Protein AF-A0A966A5D1-F1 (afdb_monomer_lite)

Sequence (78 aa):
TDERKMERQLIADYENTVAELLETLTEDNHDLAVKIASIPEQIRGYGHVKEEHIEKARTCEEDLLGAWRSTTGTRAAA

pLDDT: mean 84.68, std 11.08, range [36.47, 92.88]

Secondary structure (DSSP, 8-state):
-HHHHHHHHHHHHHHHHHHHHHHS--TTTHHHHHHHHTGGGG--SSTHHHHHHHHHHHHHHHHHHHHHHHHHHHHTT-

Foldseek 3Di:
DVVVVVVVVVVVVLVVLLVVCVVQPDPVCVVLSVQLNCLVVQQDDDDPVNVVSVVVSVVSNVVSVVVVCVVSVVPVVD

Radius of gyration: 14.1 Å; chains: 1; bounding box: 35×19×41 Å

Structure (mmCIF, N/CA/C/O backbone):
data_AF-A0A966A5D1-F1
#
_entry.id   AF-A0A966A5D1-F1
#
loop_
_atom_site.group_PDB
_atom_site.id
_atom_site.type_symbol
_atom_site.label_atom_id
_atom_site.label_alt_id
_atom_site.label_comp_id
_atom_site.label_asym_id
_atom_site.label_entity_id
_atom_site.label_seq_id
_atom_site.pdbx_PDB_ins_code
_atom_site.Cartn_x
_atom_site.Cartn_y
_atom_site.Cartn_z
_atom_site.occupancy
_atom_site.B_iso_or_equiv
_atom_site.auth_seq_id
_atom_site.auth_comp_id
_atom_site.auth_asym_id
_atom_site.auth_atom_id
_atom_site.pdbx_PDB_model_num
ATOM 1 N N . THR A 1 1 ? 20.755 -8.377 -11.840 1.00 76.75 1 THR A N 1
ATOM 2 C CA . THR A 1 1 ? 20.372 -7.201 -12.639 1.00 76.75 1 THR A CA 1
ATOM 3 C C . THR A 1 1 ? 19.596 -6.261 -11.751 1.00 76.75 1 THR A C 1
ATOM 5 O O . THR A 1 1 ? 18.991 -6.729 -10.786 1.00 76.75 1 THR A O 1
ATOM 8 N N . ASP A 1 2 ? 19.653 -4.965 -12.028 1.00 79.81 2 ASP A N 1
ATOM 9 C CA . ASP A 1 2 ? 18.992 -3.960 -11.190 1.00 79.81 2 ASP A CA 1
ATOM 10 C C . ASP A 1 2 ? 17.465 -4.107 -11.217 1.00 79.81 2 ASP A C 1
ATOM 12 O O . ASP A 1 2 ? 16.831 -3.987 -10.174 1.00 79.81 2 ASP A O 1
ATOM 16 N N . GLU A 1 3 ? 16.898 -4.576 -12.333 1.00 75.75 3 GLU A N 1
ATOM 17 C CA . GLU A 1 3 ? 15.479 -4.948 -12.438 1.00 75.75 3 GLU A CA 1
ATOM 18 C C . GLU A 1 3 ? 15.040 -5.966 -11.374 1.00 75.75 3 GLU A C 1
ATOM 20 O O . GLU A 1 3 ? 14.009 -5.794 -10.732 1.00 75.75 3 GLU A O 1
ATOM 25 N N . ARG A 1 4 ? 15.845 -7.008 -11.116 1.00 82.19 4 ARG A N 1
ATOM 26 C CA . ARG A 1 4 ? 15.508 -8.018 -10.098 1.00 82.19 4 ARG A CA 1
ATOM 27 C C . ARG A 1 4 ? 15.663 -7.517 -8.669 1.00 82.19 4 ARG A C 1
ATOM 29 O O . ARG A 1 4 ? 15.025 -8.060 -7.772 1.00 82.19 4 ARG A O 1
ATOM 36 N N . LYS A 1 5 ? 16.529 -6.528 -8.432 1.00 86.06 5 LYS A N 1
ATOM 37 C CA . LYS A 1 5 ? 16.616 -5.873 -7.120 1.00 86.06 5 LYS A CA 1
ATOM 38 C C . LYS A 1 5 ? 15.386 -5.000 -6.894 1.00 86.06 5 LYS A C 1
ATOM 40 O O . LYS A 1 5 ? 14.780 -5.110 -5.838 1.00 86.06 5 LYS A O 1
ATOM 45 N N . MET A 1 6 ? 14.995 -4.225 -7.907 1.00 84.50 6 MET A N 1
ATOM 46 C CA . MET A 1 6 ? 13.788 -3.398 -7.883 1.00 84.50 6 MET A CA 1
ATOM 47 C C . MET A 1 6 ? 12.536 -4.242 -7.620 1.00 84.50 6 MET A C 1
ATOM 49 O O . MET A 1 6 ? 11.748 -3.915 -6.746 1.00 84.50 6 MET A O 1
ATOM 53 N N . GLU A 1 7 ? 12.380 -5.373 -8.315 1.00 84.19 7 GLU A N 1
ATOM 54 C CA . GLU A 1 7 ? 11.249 -6.289 -8.100 1.00 84.19 7 GLU A CA 1
ATOM 55 C C . GLU A 1 7 ? 11.175 -6.825 -6.673 1.00 84.19 7 GLU A C 1
ATOM 57 O O . GLU A 1 7 ? 10.100 -6.873 -6.088 1.00 84.19 7 GL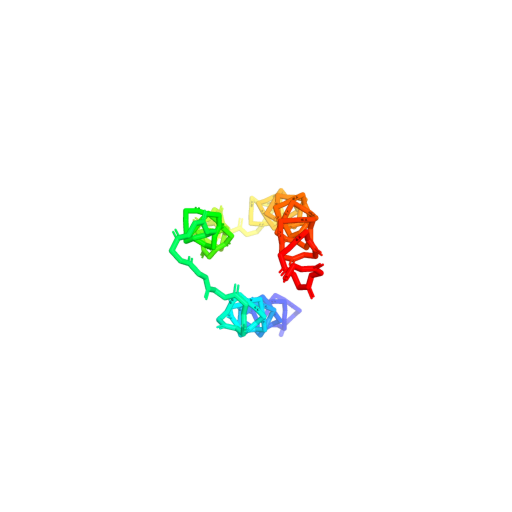U A O 1
ATOM 62 N N . ARG A 1 8 ? 12.316 -7.214 -6.098 1.00 88.69 8 ARG A N 1
ATOM 63 C CA . ARG A 1 8 ? 12.362 -7.679 -4.708 1.00 88.69 8 ARG A CA 1
ATOM 64 C C . ARG A 1 8 ? 12.043 -6.564 -3.724 1.00 88.69 8 ARG A C 1
ATOM 66 O O . ARG A 1 8 ? 11.382 -6.833 -2.730 1.00 88.69 8 ARG A O 1
ATOM 73 N N . GLN A 1 9 ? 12.499 -5.345 -4.007 1.00 88.69 9 GLN A N 1
ATOM 74 C CA . GLN A 1 9 ? 12.178 -4.187 -3.183 1.00 88.69 9 GLN A CA 1
ATOM 75 C C . GLN A 1 9 ? 10.672 -3.912 -3.201 1.00 88.69 9 GLN A C 1
ATOM 77 O O . GLN A 1 9 ? 10.090 -3.789 -2.139 1.00 88.69 9 GLN A O 1
ATOM 82 N N . LEU A 1 10 ? 10.029 -3.944 -4.374 1.00 87.38 10 LEU A N 1
ATOM 83 C CA . LEU A 1 10 ? 8.576 -3.760 -4.491 1.00 87.38 10 LEU A CA 1
ATOM 84 C C . LEU A 1 10 ? 7.776 -4.799 -3.693 1.00 87.38 10 LEU A C 1
ATOM 86 O O . LEU A 1 10 ? 6.747 -4.466 -3.116 1.00 87.38 10 LEU A O 1
ATOM 90 N N . ILE A 1 11 ? 8.244 -6.051 -3.648 1.00 90.00 11 ILE A N 1
ATOM 91 C CA . ILE A 1 11 ? 7.618 -7.094 -2.822 1.00 90.00 11 ILE A CA 1
ATOM 92 C C . ILE A 1 11 ? 7.758 -6.750 -1.335 1.00 90.00 11 ILE A C 1
ATOM 94 O O . ILE A 1 11 ? 6.769 -6.784 -0.613 1.00 90.00 11 ILE A O 1
ATOM 98 N N . ALA A 1 12 ? 8.967 -6.398 -0.891 1.00 92.50 12 ALA A N 1
ATOM 99 C CA . ALA A 1 12 ? 9.221 -6.057 0.507 1.00 92.50 12 ALA A CA 1
ATOM 100 C C . ALA A 1 12 ? 8.455 -4.798 0.948 1.00 92.50 12 ALA A C 1
ATOM 102 O O . ALA A 1 12 ? 7.911 -4.763 2.048 1.00 92.50 12 ALA A O 1
ATOM 103 N N . ASP A 1 13 ? 8.386 -3.780 0.089 1.00 89.62 13 ASP A N 1
ATOM 104 C CA . ASP A 1 13 ? 7.625 -2.554 0.334 1.00 89.62 13 ASP A CA 1
ATOM 105 C C . ASP A 1 13 ? 6.137 -2.885 0.509 1.00 89.62 13 ASP A C 1
ATOM 107 O O . ASP A 1 13 ? 5.536 -2.482 1.499 1.00 89.62 13 ASP A O 1
ATOM 111 N N . TYR A 1 14 ? 5.572 -3.717 -0.374 1.00 91.00 14 TYR A N 1
ATOM 112 C CA . TYR A 1 14 ? 4.187 -4.169 -0.250 1.00 91.00 14 TYR A CA 1
ATOM 113 C C . TYR A 1 14 ? 3.923 -4.942 1.049 1.00 91.00 14 TYR A C 1
ATOM 115 O O . TYR A 1 14 ? 2.931 -4.682 1.727 1.00 91.00 14 TYR A O 1
ATOM 123 N N . GLU A 1 15 ? 4.801 -5.879 1.418 1.00 92.88 15 GLU A N 1
ATOM 124 C CA . GLU A 1 15 ? 4.671 -6.632 2.670 1.00 92.88 15 GLU A CA 1
ATOM 125 C C . GLU A 1 15 ? 4.681 -5.701 3.893 1.00 92.88 15 GLU A C 1
ATOM 127 O O . GLU A 1 15 ? 3.864 -5.874 4.800 1.00 92.88 15 GLU A O 1
ATOM 132 N N . ASN A 1 16 ? 5.546 -4.681 3.891 1.00 92.25 16 ASN A N 1
ATOM 133 C CA . ASN A 1 16 ? 5.597 -3.671 4.948 1.00 92.25 16 ASN A CA 1
ATOM 134 C C . ASN A 1 16 ? 4.327 -2.813 4.986 1.00 92.25 16 ASN A C 1
ATOM 136 O O . ASN A 1 16 ? 3.772 -2.603 6.064 1.00 92.25 16 ASN A O 1
ATOM 140 N N . THR A 1 17 ? 3.837 -2.361 3.829 1.00 90.00 17 THR A N 1
ATOM 141 C CA . THR A 1 17 ? 2.587 -1.598 3.730 1.00 90.00 17 THR A CA 1
ATOM 142 C C . THR A 1 17 ? 1.418 -2.418 4.278 1.00 90.00 17 THR A C 1
ATOM 144 O O . THR A 1 17 ? 0.657 -1.930 5.108 1.00 90.00 17 THR A O 1
ATOM 147 N N . VAL A 1 18 ? 1.293 -3.694 3.896 1.00 91.31 18 VAL A N 1
ATOM 148 C CA . VAL A 1 18 ? 0.236 -4.577 4.417 1.00 91.31 18 VAL A CA 1
ATOM 149 C C . VAL A 1 18 ? 0.365 -4.778 5.928 1.00 91.31 18 VAL A C 1
ATOM 151 O O . VAL A 1 18 ? -0.651 -4.759 6.622 1.00 91.31 18 VAL A O 1
ATOM 154 N N . ALA A 1 19 ? 1.581 -4.932 6.457 1.00 92.56 19 ALA A N 1
ATOM 155 C CA . ALA A 1 19 ? 1.794 -5.022 7.898 1.00 92.56 19 ALA A CA 1
ATOM 156 C C . ALA A 1 19 ? 1.319 -3.750 8.632 1.00 92.56 19 ALA A C 1
ATOM 158 O O . ALA A 1 19 ? 0.568 -3.870 9.599 1.00 92.56 19 ALA A O 1
ATOM 159 N N . GLU A 1 20 ? 1.657 -2.552 8.133 1.00 89.69 20 GLU A N 1
ATOM 160 C CA . GLU A 1 20 ? 1.196 -1.265 8.694 1.00 89.69 20 GLU A CA 1
ATOM 161 C C . GLU A 1 20 ? -0.339 -1.152 8.683 1.00 89.69 20 GLU A C 1
ATOM 163 O O . GLU A 1 20 ? -0.952 -0.709 9.662 1.00 89.69 20 GLU A O 1
ATOM 168 N N . LEU A 1 21 ? -0.982 -1.585 7.594 1.00 89.88 21 LEU A N 1
ATOM 169 C CA . LEU A 1 21 ? -2.442 -1.588 7.498 1.00 89.88 21 LEU A CA 1
ATOM 170 C C . LEU A 1 21 ? -3.064 -2.498 8.557 1.00 89.88 21 LEU A C 1
ATOM 172 O O . LEU A 1 21 ? -4.006 -2.089 9.231 1.00 89.88 21 LEU A O 1
ATOM 176 N N . LEU A 1 22 ? -2.538 -3.714 8.727 1.00 90.19 22 LEU A N 1
ATOM 177 C CA . LEU A 1 22 ? -3.084 -4.704 9.659 1.00 90.19 22 LEU A CA 1
ATOM 178 C C . LEU A 1 22 ? -2.993 -4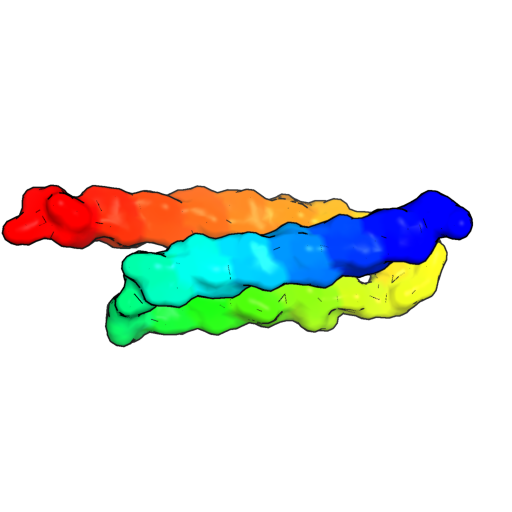.268 11.126 1.00 90.19 22 LEU A C 1
ATOM 180 O O . LEU A 1 22 ? -3.872 -4.626 11.907 1.00 90.19 22 LEU A O 1
ATOM 184 N N . GLU A 1 23 ? -1.986 -3.479 11.507 1.00 89.50 23 GLU A N 1
ATOM 185 C CA . GLU A 1 23 ? -1.843 -2.974 12.881 1.00 89.50 23 GLU A CA 1
ATOM 186 C C . GLU A 1 23 ? -2.982 -2.038 13.302 1.00 89.50 23 GLU A C 1
ATOM 188 O O . GLU A 1 23 ? -3.317 -1.945 14.483 1.00 89.50 23 GLU A O 1
ATOM 193 N N . THR A 1 24 ? -3.576 -1.333 12.339 1.00 86.62 24 THR A N 1
ATOM 194 C CA . THR A 1 24 ? -4.563 -0.272 12.591 1.00 86.62 24 THR A CA 1
ATOM 195 C C . THR A 1 24 ? -5.868 -0.482 11.821 1.00 86.62 24 THR A C 1
ATOM 197 O O . THR A 1 24 ? -6.704 0.422 11.726 1.00 86.62 24 THR A O 1
ATOM 200 N N . LEU A 1 25 ? -6.060 -1.692 11.286 1.00 89.88 25 LEU A N 1
ATOM 201 C CA . LEU A 1 25 ? -7.238 -2.084 10.527 1.00 89.88 25 LEU A CA 1
ATOM 202 C C . LEU A 1 25 ? -8.473 -2.134 11.430 1.00 89.88 25 LEU A C 1
ATOM 204 O O . LEU A 1 25 ? -8.489 -2.751 12.492 1.00 89.88 25 LEU A O 1
ATOM 208 N N . THR A 1 26 ? -9.538 -1.505 10.960 1.00 86.69 26 THR A N 1
ATOM 209 C CA . THR A 1 26 ? -10.865 -1.470 11.570 1.00 86.69 26 THR A CA 1
ATOM 210 C C . THR A 1 26 ? -11.912 -1.644 10.473 1.00 86.69 26 THR A C 1
ATOM 212 O O . THR A 1 26 ? -11.617 -1.490 9.288 1.00 86.69 26 THR A O 1
ATOM 215 N N . GLU A 1 27 ? -13.156 -1.944 10.840 1.00 87.75 27 GLU A N 1
ATOM 216 C CA . GLU A 1 27 ? -14.236 -2.083 9.851 1.00 87.75 27 GLU A CA 1
ATOM 217 C C . GLU A 1 27 ? -14.449 -0.792 9.040 1.00 87.75 27 GLU A C 1
ATOM 219 O O . GLU A 1 27 ? -14.693 -0.849 7.839 1.00 87.75 27 GLU A O 1
ATOM 224 N N . ASP A 1 28 ? -14.262 0.376 9.660 1.00 85.75 28 ASP A N 1
ATOM 225 C CA . ASP A 1 28 ? -14.507 1.671 9.015 1.00 85.75 28 ASP A CA 1
ATOM 226 C C . ASP A 1 28 ? -13.400 2.113 8.048 1.00 85.75 28 ASP A C 1
ATOM 228 O O . ASP A 1 28 ? -13.650 2.922 7.156 1.00 85.75 28 ASP A O 1
ATOM 232 N N . ASN A 1 29 ? -12.171 1.612 8.218 1.00 88.62 29 ASN A N 1
ATOM 233 C CA . ASN A 1 29 ? -11.061 1.901 7.304 1.00 88.62 29 ASN A CA 1
ATOM 234 C C . ASN A 1 29 ? -10.754 0.728 6.357 1.00 88.62 29 ASN A C 1
ATOM 236 O O . ASN A 1 29 ? -9.905 0.871 5.481 1.00 88.62 29 ASN A O 1
ATOM 240 N N . HIS A 1 30 ? -11.488 -0.385 6.451 1.00 90.75 30 HIS A N 1
ATOM 241 C CA . HIS A 1 30 ? -11.299 -1.565 5.608 1.00 90.75 30 HIS A CA 1
ATOM 242 C C . HIS A 1 30 ? -11.273 -1.230 4.107 1.00 90.75 30 HIS A C 1
ATOM 244 O O . HIS A 1 30 ? -10.365 -1.649 3.392 1.00 90.75 30 HIS A O 1
ATOM 250 N N . ASP A 1 31 ? -12.206 -0.405 3.630 1.00 91.12 31 ASP A N 1
ATOM 251 C CA . ASP A 1 31 ? -12.263 -0.005 2.218 1.00 91.12 31 ASP A CA 1
ATOM 252 C C . ASP A 1 31 ? -11.011 0.759 1.764 1.00 91.12 31 ASP A C 1
ATOM 254 O O . ASP A 1 31 ? -10.589 0.649 0.610 1.00 91.12 31 ASP A O 1
ATOM 258 N N . LEU A 1 32 ? -10.405 1.540 2.661 1.00 90.94 32 LEU A N 1
ATOM 259 C CA . LEU A 1 32 ? -9.161 2.251 2.382 1.00 90.94 32 LEU A CA 1
ATOM 260 C C . LEU A 1 32 ? -7.966 1.289 2.385 1.00 90.94 32 LEU A C 1
ATOM 262 O O . LEU A 1 32 ? -7.126 1.379 1.493 1.00 90.94 32 LEU A O 1
ATOM 266 N N . ALA A 1 33 ? -7.935 0.326 3.310 1.00 92.19 33 ALA A N 1
ATOM 267 C CA . ALA A 1 33 ? -6.906 -0.713 3.349 1.00 92.19 33 ALA A CA 1
ATOM 268 C C . ALA A 1 33 ? -6.907 -1.552 2.066 1.00 92.19 33 ALA A C 1
ATOM 270 O O . ALA A 1 33 ? -5.853 -1.782 1.478 1.00 92.19 33 ALA A O 1
ATOM 271 N N . VAL A 1 34 ? -8.088 -1.953 1.583 1.00 92.88 34 VAL A N 1
ATOM 272 C CA . VAL A 1 34 ? -8.230 -2.704 0.326 1.00 92.88 34 VAL A CA 1
ATOM 273 C C . VAL A 1 34 ? -7.715 -1.889 -0.860 1.00 92.88 3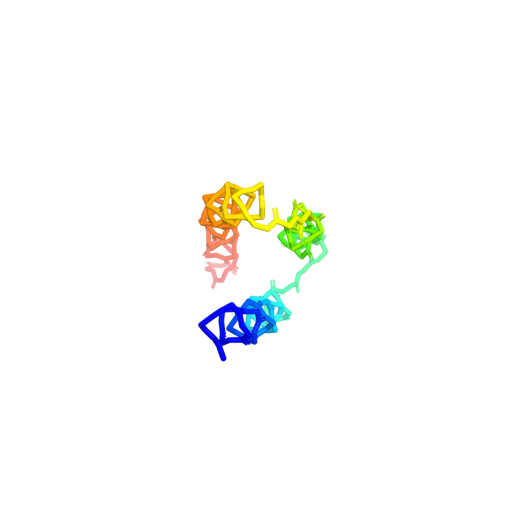4 VAL A C 1
ATOM 275 O O . VAL A 1 34 ? -7.000 -2.423 -1.707 1.00 92.88 34 VAL A O 1
ATOM 278 N N . LYS A 1 35 ? -8.024 -0.586 -0.919 1.00 92.06 35 LYS A N 1
ATOM 279 C CA . LYS A 1 35 ? -7.501 0.294 -1.976 1.00 92.06 35 LYS A CA 1
ATOM 280 C C . LYS A 1 35 ? -5.977 0.347 -1.957 1.00 92.06 35 LYS A C 1
ATOM 282 O O . LYS A 1 35 ? -5.373 0.188 -3.014 1.00 92.06 35 LYS A O 1
ATOM 287 N N . ILE A 1 36 ? -5.370 0.505 -0.781 1.00 91.81 36 ILE A N 1
ATOM 288 C CA . ILE A 1 36 ? -3.908 0.533 -0.639 1.00 91.81 36 ILE A CA 1
ATOM 289 C C . ILE A 1 36 ? -3.304 -0.813 -1.065 1.00 91.81 36 ILE A C 1
ATOM 291 O O . ILE A 1 36 ? -2.404 -0.857 -1.900 1.00 91.81 36 ILE A O 1
ATOM 295 N N . ALA A 1 37 ? -3.866 -1.927 -0.592 1.00 92.25 37 ALA A N 1
ATOM 296 C CA . ALA A 1 37 ? -3.394 -3.266 -0.939 1.00 92.25 37 ALA A CA 1
ATOM 297 C C . ALA A 1 37 ? -3.545 -3.607 -2.437 1.00 92.25 37 ALA A C 1
ATOM 299 O O . ALA A 1 37 ? -2.826 -4.461 -2.948 1.00 92.25 37 ALA A O 1
ATOM 300 N N . SER A 1 38 ? -4.443 -2.931 -3.161 1.00 91.81 38 SER A N 1
ATOM 301 C CA . SER A 1 38 ? -4.637 -3.127 -4.605 1.00 91.81 38 SER A CA 1
ATOM 302 C C . SER A 1 38 ? -3.618 -2.392 -5.492 1.00 91.81 38 SER A C 1
ATOM 304 O O . SER A 1 38 ? -3.565 -2.641 -6.697 1.00 91.81 38 SER A O 1
ATOM 306 N N . ILE A 1 39 ? -2.788 -1.498 -4.936 1.00 89.50 39 ILE A N 1
ATOM 307 C CA . ILE A 1 39 ? -1.821 -0.694 -5.707 1.00 89.50 39 ILE A CA 1
ATOM 308 C C . ILE A 1 39 ? -0.848 -1.543 -6.545 1.00 89.50 39 ILE A C 1
ATOM 310 O O . ILE A 1 39 ? -0.688 -1.238 -7.732 1.00 89.50 39 ILE A O 1
ATOM 314 N N . PRO A 1 40 ? -0.225 -2.620 -6.024 1.00 87.25 40 PRO A N 1
ATOM 315 C CA . PRO A 1 40 ? 0.715 -3.424 -6.806 1.00 87.25 40 PRO A CA 1
ATOM 316 C C . PRO A 1 40 ? 0.083 -4.052 -8.047 1.00 87.25 40 PRO A C 1
ATOM 318 O O . PRO A 1 40 ? 0.775 -4.303 -9.032 1.00 87.25 40 PRO A O 1
ATOM 321 N N . GLU A 1 41 ? -1.234 -4.269 -8.050 1.00 86.62 41 GLU A N 1
ATOM 322 C CA . GLU A 1 41 ? -1.936 -4.775 -9.226 1.00 86.62 41 GLU A CA 1
ATOM 323 C C . GLU A 1 41 ? -1.913 -3.794 -10.402 1.00 86.62 41 GLU A C 1
ATOM 325 O O . GLU A 1 41 ? -2.102 -4.203 -11.546 1.00 86.62 41 GLU A O 1
ATOM 330 N N . GLN A 1 42 ? -1.670 -2.507 -10.159 1.00 84.62 42 GLN A N 1
ATOM 331 C CA . GLN A 1 42 ? -1.518 -1.504 -11.213 1.00 84.62 42 GLN A CA 1
ATOM 332 C C . GLN A 1 42 ? -0.128 -1.571 -11.864 1.00 84.62 42 GLN A C 1
ATOM 334 O O . GLN A 1 42 ? 0.044 -1.162 -13.013 1.00 84.62 42 GLN A O 1
ATOM 339 N N . ILE A 1 43 ? 0.855 -2.166 -11.182 1.00 85.56 43 ILE A N 1
ATOM 340 C CA . ILE A 1 43 ? 2.225 -2.330 -11.671 1.00 85.56 43 ILE A CA 1
ATOM 341 C C . ILE A 1 43 ? 2.296 -3.566 -12.580 1.00 85.56 43 ILE A C 1
ATOM 343 O O . ILE A 1 43 ? 2.728 -4.649 -12.183 1.00 85.56 43 ILE A O 1
ATOM 347 N N . ARG A 1 44 ? 1.853 -3.417 -13.835 1.00 82.88 44 ARG A N 1
ATOM 348 C CA . ARG A 1 44 ? 1.932 -4.470 -14.870 1.00 82.88 44 ARG A CA 1
ATOM 349 C C . ARG A 1 44 ? 2.730 -4.014 -16.094 1.00 82.88 44 ARG A C 1
ATOM 351 O O . ARG A 1 44 ? 2.841 -2.821 -16.354 1.00 82.88 44 ARG A O 1
ATOM 358 N N . GLY A 1 45 ? 3.236 -4.963 -16.882 1.00 82.56 45 GLY A N 1
ATOM 359 C CA . GLY A 1 45 ? 3.979 -4.695 -18.122 1.00 82.56 45 GLY A CA 1
ATOM 360 C C . GLY A 1 45 ? 5.488 -4.928 -18.001 1.00 82.56 45 GLY A C 1
ATOM 361 O O . GLY A 1 45 ? 5.960 -5.525 -17.034 1.00 82.56 45 GLY A O 1
ATOM 362 N N . TYR A 1 46 ? 6.242 -4.480 -19.008 1.00 76.69 46 TYR A N 1
ATOM 363 C CA . TYR A 1 46 ? 7.683 -4.727 -19.143 1.00 76.69 46 TYR A CA 1
ATOM 364 C C . TYR A 1 46 ? 8.437 -3.444 -19.523 1.00 76.69 46 TYR A C 1
ATOM 366 O O . TYR A 1 46 ? 7.882 -2.575 -20.198 1.00 76.69 46 TYR A O 1
ATOM 374 N N . GLY A 1 47 ? 9.711 -3.348 -19.124 1.00 82.00 47 GLY A N 1
ATOM 375 C CA . GLY A 1 47 ? 10.590 -2.215 -19.440 1.00 82.00 47 GLY A CA 1
ATOM 376 C C . GLY A 1 47 ? 10.014 -0.867 -18.989 1.00 82.00 47 GLY A C 1
ATOM 377 O O . GLY A 1 47 ? 9.488 -0.756 -17.886 1.00 82.00 47 GLY A O 1
ATOM 378 N N . HIS A 1 48 ? 10.050 0.129 -19.876 1.00 82.69 48 HIS A N 1
ATOM 379 C CA . HIS A 1 48 ? 9.590 1.501 -19.619 1.00 82.69 48 HIS A CA 1
ATOM 380 C C . HIS A 1 48 ? 8.127 1.611 -19.148 1.00 82.69 48 HIS A C 1
ATOM 382 O O . HIS A 1 48 ? 7.818 2.439 -18.299 1.00 82.69 48 HIS A O 1
ATOM 388 N N . VAL A 1 49 ? 7.224 0.750 -19.639 1.00 86.12 49 VAL A N 1
ATOM 389 C CA . VAL A 1 49 ? 5.810 0.758 -19.209 1.00 86.12 49 VAL A CA 1
ATOM 390 C C . VAL A 1 49 ? 5.695 0.398 -17.728 1.00 86.12 49 VAL A C 1
ATOM 392 O O . VAL A 1 49 ? 4.890 0.967 -16.996 1.00 86.12 49 VAL A O 1
ATOM 395 N N . LYS A 1 50 ? 6.529 -0.541 -17.270 1.00 83.88 50 LYS A N 1
ATOM 396 C CA . LYS A 1 50 ? 6.570 -0.939 -15.865 1.00 83.88 50 LYS A CA 1
ATOM 397 C C . LYS A 1 50 ? 7.120 0.189 -14.997 1.00 83.88 50 LYS A C 1
ATOM 399 O O . LYS A 1 50 ? 6.585 0.413 -13.922 1.00 83.88 50 LYS A O 1
ATOM 404 N N . GLU A 1 51 ? 8.152 0.890 -15.457 1.00 85.31 51 GLU A N 1
ATOM 405 C CA . GLU A 1 51 ? 8.731 2.036 -14.742 1.00 85.31 51 GLU A CA 1
ATOM 406 C C . GLU A 1 51 ? 7.701 3.158 -14.554 1.00 85.31 51 GLU A C 1
ATOM 408 O O . GLU A 1 51 ? 7.497 3.606 -13.429 1.00 85.31 51 GLU A O 1
ATOM 413 N N . GLU A 1 52 ? 6.959 3.520 -15.604 1.00 87.25 52 GLU A N 1
ATOM 414 C CA . GLU A 1 52 ? 5.888 4.524 -15.514 1.00 87.25 52 GLU A CA 1
ATOM 415 C C . GLU A 1 52 ? 4.771 4.091 -14.549 1.00 87.25 52 GLU A C 1
ATOM 417 O O . GLU A 1 52 ? 4.249 4.891 -13.770 1.00 87.25 52 GLU A O 1
ATOM 422 N N . HIS A 1 53 ? 4.403 2.806 -14.564 1.00 89.31 53 HIS A N 1
ATOM 423 C CA . HIS A 1 53 ? 3.423 2.270 -13.622 1.00 89.31 53 HIS A CA 1
ATOM 424 C C . HIS A 1 53 ? 3.943 2.229 -12.182 1.00 89.31 53 HIS A C 1
ATOM 426 O O . HIS A 1 53 ? 3.156 2.453 -11.268 1.00 89.31 53 HIS A O 1
ATOM 432 N N . ILE A 1 54 ? 5.240 1.982 -11.962 1.00 87.88 54 ILE A N 1
ATOM 433 C CA . ILE A 1 54 ? 5.857 2.056 -10.629 1.00 87.88 54 ILE A CA 1
ATOM 434 C C . ILE A 1 54 ? 5.776 3.485 -10.093 1.00 87.88 54 ILE A C 1
ATOM 436 O O . ILE A 1 54 ? 5.395 3.672 -8.941 1.00 87.88 54 ILE A O 1
ATOM 440 N N . GLU A 1 55 ? 6.102 4.491 -10.907 1.00 88.88 55 GLU A N 1
ATOM 441 C CA . GLU A 1 55 ? 6.014 5.894 -10.485 1.00 88.88 55 GLU A CA 1
ATOM 442 C C . GLU A 1 55 ? 4.576 6.281 -10.123 1.00 88.88 55 GLU A C 1
ATOM 444 O O . GLU A 1 55 ? 4.331 6.799 -9.035 1.00 88.88 55 GLU A O 1
ATOM 449 N N . LYS A 1 56 ? 3.607 5.941 -10.982 1.00 89.31 56 LYS A N 1
ATOM 450 C CA . LYS A 1 56 ? 2.178 6.176 -10.714 1.00 89.31 56 LYS A CA 1
ATOM 451 C C . LYS A 1 56 ? 1.693 5.459 -9.455 1.00 89.31 56 LYS A C 1
ATOM 453 O O . LYS A 1 56 ? 0.949 6.040 -8.667 1.00 89.31 56 LYS A O 1
ATOM 458 N N . ALA A 1 57 ? 2.109 4.207 -9.268 1.00 89.25 57 ALA A N 1
ATOM 459 C CA . ALA A 1 57 ? 1.756 3.414 -8.101 1.00 89.25 57 ALA A CA 1
ATOM 460 C C . ALA A 1 57 ? 2.311 4.034 -6.815 1.00 89.25 57 ALA A C 1
ATOM 462 O O . ALA A 1 57 ? 1.567 4.142 -5.848 1.00 89.25 57 ALA A O 1
ATOM 463 N N . ARG A 1 58 ? 3.560 4.516 -6.827 1.00 88.06 58 ARG A N 1
ATOM 464 C CA . ARG A 1 58 ? 4.169 5.206 -5.680 1.00 88.06 58 ARG A CA 1
ATOM 465 C C . ARG A 1 58 ? 3.423 6.478 -5.304 1.00 88.06 58 ARG A C 1
ATOM 467 O O . ARG A 1 58 ? 3.118 6.665 -4.135 1.00 88.06 58 ARG A O 1
ATOM 474 N N . THR A 1 59 ? 3.068 7.319 -6.275 1.00 90.62 59 THR A N 1
ATOM 475 C CA . THR A 1 59 ? 2.270 8.523 -5.989 1.00 90.62 59 THR A CA 1
ATOM 476 C C . THR A 1 59 ? 0.908 8.161 -5.392 1.00 90.62 59 THR A C 1
ATOM 478 O O . THR A 1 59 ? 0.484 8.755 -4.406 1.00 90.62 59 THR A O 1
ATOM 481 N N . CYS A 1 60 ? 0.238 7.144 -5.944 1.00 89.12 60 CYS A N 1
ATOM 482 C CA . CYS A 1 60 ? -1.042 6.681 -5.412 1.00 89.12 60 CYS A CA 1
ATOM 483 C C . CYS A 1 60 ? -0.907 6.096 -3.993 1.00 89.12 60 CYS A C 1
ATOM 485 O O . CYS A 1 60 ? -1.778 6.319 -3.153 1.00 89.12 60 CYS A O 1
ATOM 487 N N . GLU A 1 61 ? 0.184 5.379 -3.720 1.00 89.31 61 GLU A N 1
ATOM 488 C CA . GLU A 1 61 ? 0.514 4.844 -2.398 1.00 89.31 61 GLU A CA 1
ATOM 489 C C . GLU A 1 61 ? 0.718 5.953 -1.370 1.00 89.31 61 GLU A C 1
ATOM 491 O O . GLU A 1 61 ? 0.092 5.916 -0.312 1.00 89.31 61 GLU A O 1
ATOM 496 N N . GLU A 1 62 ? 1.519 6.966 -1.693 1.00 89.69 62 GLU A N 1
ATOM 497 C CA . GLU A 1 62 ? 1.769 8.113 -0.817 1.00 89.69 62 GLU A CA 1
ATOM 498 C C . GLU A 1 62 ? 0.474 8.863 -0.473 1.00 89.69 62 GLU A C 1
ATOM 500 O O . GLU A 1 62 ? 0.216 9.149 0.702 1.00 89.69 62 GLU A O 1
ATOM 505 N N . ASP A 1 63 ? -0.379 9.118 -1.468 1.00 91.88 63 ASP A N 1
ATOM 506 C CA . ASP A 1 63 ? -1.663 9.796 -1.272 1.00 91.88 63 ASP A CA 1
ATOM 507 C C . ASP A 1 63 ? -2.605 8.98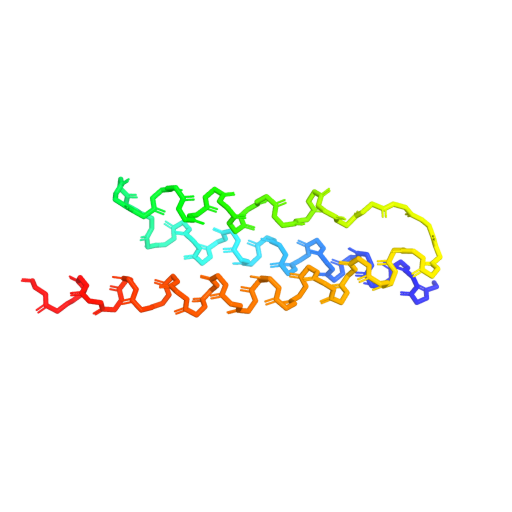6 -0.364 1.00 91.88 63 ASP A C 1
ATOM 509 O O . ASP A 1 63 ? -3.209 9.521 0.577 1.00 91.88 63 ASP A O 1
ATOM 513 N N . LEU A 1 64 ? -2.733 7.679 -0.618 1.00 91.06 64 LEU A N 1
ATOM 514 C CA . LEU A 1 64 ? -3.627 6.813 0.150 1.00 91.06 64 LEU A CA 1
ATOM 515 C C . LEU A 1 64 ? -3.104 6.546 1.567 1.00 91.06 64 LEU A C 1
ATOM 517 O O . LEU A 1 64 ? -3.903 6.536 2.505 1.00 91.06 64 LEU A O 1
ATOM 521 N N . LEU A 1 65 ? -1.790 6.394 1.756 1.00 88.94 65 LEU A N 1
ATOM 522 C CA . LEU A 1 65 ? -1.174 6.293 3.084 1.00 88.94 65 LEU A CA 1
ATOM 523 C C . LE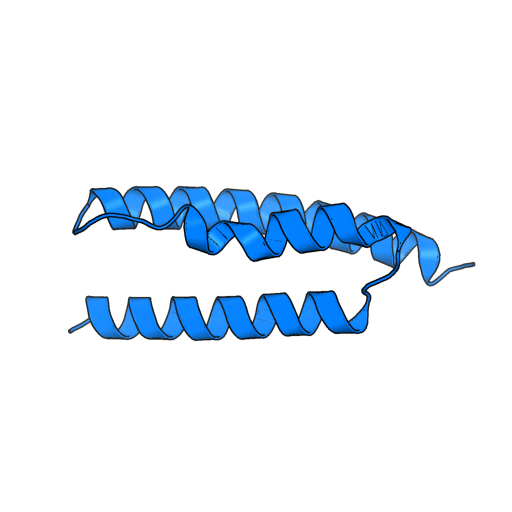U A 1 65 ? -1.306 7.604 3.870 1.00 88.94 65 LEU A C 1
ATOM 525 O O . LEU A 1 65 ? -1.545 7.579 5.080 1.00 88.94 65 LEU A O 1
ATOM 529 N N . GLY A 1 66 ? -1.225 8.756 3.199 1.00 89.81 66 GLY A N 1
ATOM 530 C CA . GLY A 1 66 ? -1.512 10.055 3.808 1.00 89.81 66 GLY A CA 1
ATOM 531 C C . GLY A 1 66 ? -2.947 10.142 4.341 1.00 89.81 66 GLY A C 1
ATOM 532 O O . GLY A 1 66 ? -3.177 10.577 5.478 1.00 89.81 66 GLY A O 1
ATOM 533 N N . ALA A 1 67 ? -3.917 9.655 3.562 1.00 88.12 67 ALA A N 1
ATOM 534 C CA . ALA A 1 67 ? -5.305 9.544 4.004 1.00 88.12 67 ALA A CA 1
ATOM 535 C C . ALA A 1 67 ? -5.463 8.535 5.159 1.00 88.12 67 ALA A C 1
ATOM 537 O O . ALA A 1 67 ? -6.110 8.851 6.158 1.00 88.12 67 ALA A O 1
ATOM 538 N N . TRP A 1 68 ? -4.814 7.368 5.069 1.00 88.69 68 TRP A N 1
ATOM 539 C CA . TRP A 1 68 ? -4.850 6.313 6.090 1.00 88.69 68 TRP A CA 1
ATOM 540 C C . TRP A 1 68 ? -4.404 6.822 7.458 1.00 88.69 68 TRP A C 1
ATOM 542 O O . TRP A 1 68 ? -5.122 6.692 8.451 1.00 88.69 68 TRP A O 1
ATOM 552 N N . ARG A 1 69 ? -3.248 7.487 7.501 1.00 86.81 69 ARG A N 1
ATOM 553 C CA . ARG A 1 69 ? -2.670 8.032 8.736 1.00 86.81 69 ARG A CA 1
ATOM 554 C C . ARG A 1 69 ? -3.547 9.122 9.349 1.00 86.81 69 ARG A C 1
ATOM 556 O O . ARG A 1 69 ? -3.652 9.203 10.572 1.00 86.81 69 ARG A O 1
ATOM 563 N N . SER A 1 70 ? -4.234 9.904 8.518 1.00 84.56 70 SER A N 1
ATOM 564 C CA . SER A 1 70 ? -5.196 10.913 8.977 1.00 84.56 70 SER A CA 1
ATOM 565 C C . SER A 1 70 ? -6.449 10.276 9.601 1.00 84.56 70 SER A C 1
ATOM 567 O O . SER A 1 70 ? -6.943 10.740 10.633 1.00 84.56 70 SER A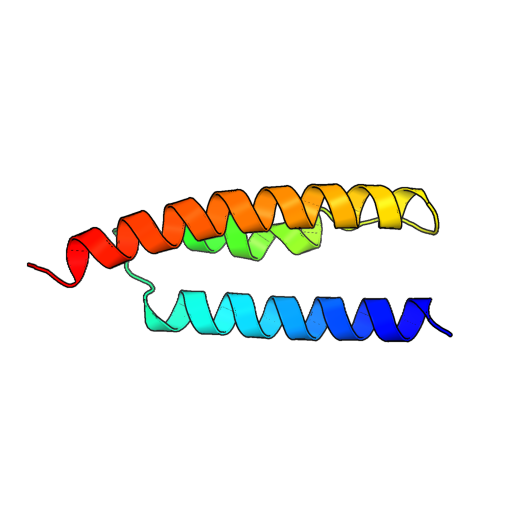 O 1
ATOM 569 N N . THR A 1 71 ? -6.942 9.178 9.020 1.00 79.94 71 THR A N 1
ATOM 570 C CA . THR A 1 71 ? -8.095 8.426 9.542 1.00 79.94 71 THR A CA 1
ATOM 571 C C . THR A 1 71 ? -7.766 7.716 10.855 1.00 79.94 71 THR A C 1
ATOM 573 O O . THR A 1 71 ? -8.516 7.846 11.823 1.00 79.94 71 THR A O 1
ATOM 576 N N . THR A 1 72 ? -6.629 7.022 10.932 1.00 72.69 72 THR A N 1
ATOM 577 C CA . THR A 1 72 ? -6.206 6.295 12.139 1.00 72.69 72 THR A CA 1
ATOM 578 C C . THR A 1 72 ? -5.850 7.245 13.289 1.00 72.69 72 THR A C 1
ATOM 580 O O . THR A 1 72 ? -6.252 7.013 14.431 1.00 72.69 72 THR A O 1
ATOM 583 N N . GLY A 1 73 ? -5.177 8.367 13.001 1.00 65.69 73 GLY A N 1
ATOM 584 C CA . GLY A 1 73 ? -4.830 9.379 14.007 1.00 65.69 73 GLY A CA 1
ATOM 585 C C . GLY A 1 73 ? -6.041 10.058 14.660 1.00 65.69 73 GLY A C 1
ATOM 586 O O . GLY A 1 73 ? -5.971 10.449 15.822 1.00 65.69 73 GLY A O 1
ATOM 587 N N . THR A 1 74 ? -7.175 10.136 13.959 1.00 57.31 74 THR A N 1
ATOM 588 C CA . THR A 1 74 ? -8.416 10.717 14.501 1.00 57.31 74 THR A CA 1
ATOM 589 C C . THR A 1 74 ? -9.091 9.803 15.536 1.00 57.31 74 THR A C 1
ATOM 591 O O . THR A 1 74 ? -9.807 10.294 16.406 1.00 57.31 74 THR A O 1
ATOM 594 N N . ARG A 1 75 ? -8.854 8.482 15.492 1.00 53.03 75 ARG A N 1
ATOM 595 C CA . ARG A 1 75 ? -9.487 7.508 16.404 1.00 53.03 75 ARG A CA 1
ATOM 596 C C . ARG A 1 75 ? -8.645 7.090 17.603 1.00 53.03 75 ARG A C 1
ATOM 598 O O . ARG A 1 75 ? -9.224 6.680 18.598 1.00 53.03 75 ARG A O 1
ATOM 605 N N . ALA A 1 76 ? -7.321 7.234 17.556 1.00 48.41 76 ALA A N 1
ATOM 606 C CA . ALA A 1 76 ? -6.463 6.955 18.715 1.00 48.41 76 ALA A CA 1
ATOM 607 C C . ALA A 1 76 ? -6.635 7.968 19.875 1.00 48.41 76 ALA A C 1
ATOM 609 O O . ALA A 1 76 ? -6.081 7.764 20.952 1.00 48.41 76 ALA A O 1
ATOM 610 N N . ALA A 1 77 ? -7.380 9.059 19.657 1.00 40.94 77 ALA A N 1
ATOM 611 C CA . ALA A 1 77 ? -7.600 10.145 20.615 1.00 40.94 77 ALA A CA 1
ATOM 612 C C . ALA A 1 77 ? -9.019 10.187 21.233 1.00 40.94 77 ALA A C 1
ATOM 614 O O . ALA A 1 77 ? -9.351 11.179 21.884 1.00 40.94 77 ALA A O 1
ATOM 615 N N . ALA A 1 78 ? -9.848 9.153 21.036 1.00 36.47 78 ALA A N 1
ATOM 616 C CA . ALA A 1 78 ? -11.191 9.024 21.620 1.00 36.47 78 ALA A CA 1
ATOM 617 C C . ALA A 1 78 ? -11.265 7.815 22.561 1.00 36.47 78 ALA A C 1
ATOM 619 O O . ALA A 1 78 ? -11.922 7.947 23.618 1.00 36.47 78 ALA A O 1
#